Protein AF-A0A960KAM2-F1 (afdb_monomer)

Structure (mmCIF, N/CA/C/O backbone):
data_AF-A0A960KAM2-F1
#
_entry.id   AF-A0A960KAM2-F1
#
loop_
_atom_site.group_PDB
_atom_site.id
_atom_site.type_symbol
_atom_site.label_atom_id
_atom_site.label_alt_id
_atom_site.label_comp_id
_atom_site.label_asym_id
_atom_site.label_entity_id
_atom_site.label_seq_id
_atom_site.pdbx_PDB_ins_code
_atom_site.Cartn_x
_atom_site.Cartn_y
_atom_site.Cartn_z
_atom_site.occupancy
_atom_site.B_iso_or_equiv
_atom_site.auth_seq_id
_atom_site.auth_comp_id
_atom_site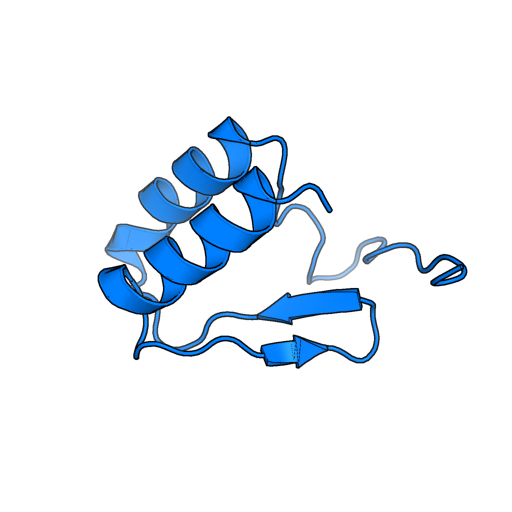.auth_asym_id
_atom_site.auth_atom_id
_atom_site.pdbx_PDB_model_num
ATOM 1 N N . MET A 1 1 ? 2.958 2.457 -12.755 1.00 92.56 1 MET A N 1
ATOM 2 C CA . MET A 1 1 ? 1.882 3.025 -11.922 1.00 92.56 1 MET A CA 1
ATOM 3 C C . MET A 1 1 ? 1.254 4.156 -12.707 1.00 92.56 1 MET A C 1
ATOM 5 O O . MET A 1 1 ? 2.004 5.005 -13.177 1.00 92.56 1 MET A O 1
ATOM 9 N N . THR A 1 2 ? -0.056 4.124 -12.926 1.00 97.94 2 THR A N 1
ATOM 10 C CA . THR A 1 2 ? -0.781 5.224 -13.585 1.00 97.94 2 THR A CA 1
ATOM 11 C C . THR A 1 2 ? -1.216 6.274 -12.550 1.00 97.94 2 THR A C 1
ATOM 13 O O . THR A 1 2 ? -1.187 5.969 -11.353 1.00 97.94 2 THR A O 1
ATOM 16 N N . PRO A 1 3 ? -1.601 7.497 -12.961 1.00 98.12 3 PRO A N 1
ATOM 17 C CA . PRO A 1 3 ? -2.141 8.498 -12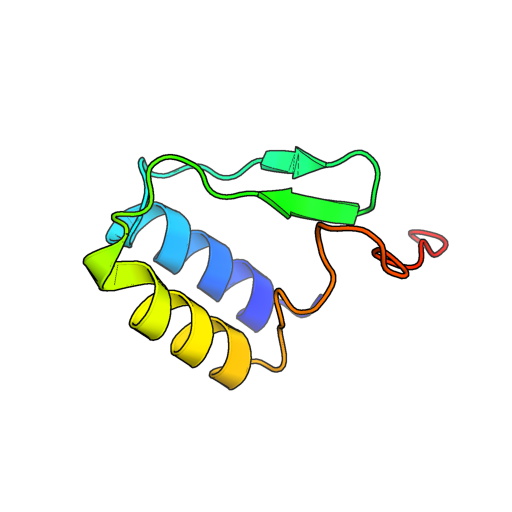.039 1.00 98.12 3 PRO A CA 1
ATOM 18 C C . PRO A 1 3 ? -3.342 7.977 -11.242 1.00 98.12 3 PRO A C 1
ATOM 20 O O . PRO A 1 3 ? -3.366 8.110 -10.025 1.00 98.12 3 PRO A O 1
ATOM 23 N N . GLU A 1 4 ? -4.258 7.258 -11.895 1.00 97.81 4 GLU A N 1
ATOM 24 C CA . GLU A 1 4 ? -5.472 6.720 -11.269 1.00 97.81 4 GLU A CA 1
ATOM 25 C C . GLU A 1 4 ? -5.145 5.711 -10.159 1.00 97.81 4 GLU A C 1
ATOM 27 O O . GLU A 1 4 ? -5.804 5.667 -9.122 1.00 97.81 4 GLU A O 1
ATOM 32 N N . GLN A 1 5 ? -4.094 4.907 -10.350 1.00 98.25 5 GLN A N 1
ATOM 33 C CA . GLN A 1 5 ? -3.611 3.981 -9.326 1.00 98.25 5 GLN A CA 1
ATOM 34 C C . GLN A 1 5 ? -3.033 4.719 -8.114 1.00 98.25 5 GLN A C 1
ATOM 36 O O . GLN A 1 5 ? -3.212 4.269 -6.984 1.00 98.25 5 GLN A O 1
ATOM 41 N N . LEU A 1 6 ? -2.331 5.834 -8.338 1.00 97.81 6 LEU A N 1
ATOM 42 C CA . LEU A 1 6 ? -1.761 6.638 -7.259 1.00 97.81 6 LEU A CA 1
ATOM 43 C C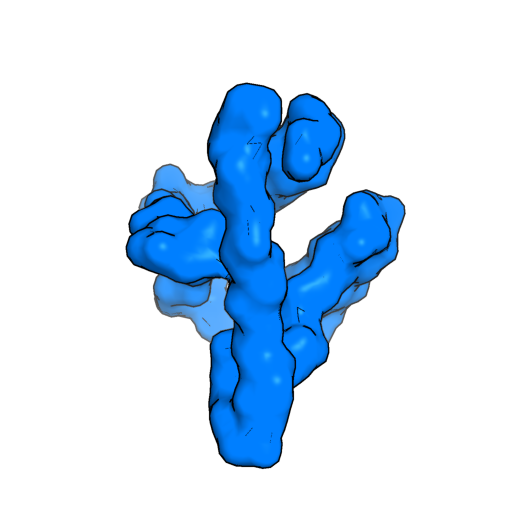 . LEU A 1 6 ? -2.843 7.410 -6.494 1.00 97.81 6 LEU A C 1
ATOM 45 O O . LEU A 1 6 ? -2.795 7.445 -5.265 1.00 97.81 6 LEU A O 1
ATOM 49 N N . ASP A 1 7 ? -3.840 7.947 -7.197 1.00 98.06 7 ASP A N 1
ATOM 50 C CA . ASP A 1 7 ? -5.001 8.602 -6.588 1.00 98.06 7 ASP A CA 1
ATOM 51 C C . ASP A 1 7 ? -5.773 7.628 -5.690 1.00 98.06 7 ASP A C 1
ATOM 53 O O . ASP A 1 7 ? -6.142 7.980 -4.567 1.00 98.06 7 ASP A O 1
ATOM 57 N N . LEU A 1 8 ? -5.932 6.369 -6.125 1.00 98.12 8 LEU A N 1
ATOM 58 C CA . LEU A 1 8 ? -6.534 5.338 -5.285 1.00 98.12 8 LEU A CA 1
ATOM 59 C C . LEU A 1 8 ? -5.728 5.107 -4.000 1.00 98.12 8 LEU A C 1
ATOM 61 O O . LEU A 1 8 ? -6.319 4.992 -2.933 1.00 98.12 8 LEU A O 1
ATOM 65 N N . PHE A 1 9 ? -4.394 5.066 -4.052 1.00 98.00 9 PHE A N 1
ATOM 66 C CA . PHE A 1 9 ? -3.597 4.941 -2.825 1.00 98.00 9 PHE A CA 1
ATOM 67 C C . PHE A 1 9 ? -3.798 6.120 -1.866 1.00 98.00 9 PHE A C 1
ATOM 69 O O . PHE A 1 9 ? -3.812 5.901 -0.655 1.00 98.00 9 PHE A O 1
ATOM 76 N N . GLY A 1 10 ? -3.976 7.339 -2.386 1.00 97.81 10 GLY A N 1
ATOM 77 C CA . GLY A 1 10 ? -4.343 8.507 -1.582 1.00 97.81 10 GLY A CA 1
ATOM 78 C C . GLY A 1 10 ? -5.691 8.313 -0.888 1.00 97.81 10 GLY A C 1
ATOM 79 O O . GLY A 1 10 ? -5.769 8.396 0.336 1.00 97.81 10 GLY A O 1
ATOM 80 N N . HIS A 1 11 ? -6.720 7.935 -1.653 1.00 98.06 11 HIS A N 1
ATOM 81 C CA . HIS A 1 11 ? -8.042 7.620 -1.108 1.00 98.06 11 HIS A CA 1
ATOM 82 C C . HIS A 1 11 ? -7.981 6.536 -0.022 1.00 98.06 11 HIS A C 1
ATOM 84 O O . HIS A 1 11 ? -8.536 6.708 1.063 1.00 98.06 11 HIS A O 1
ATOM 90 N N . LEU A 1 12 ? -7.262 5.440 -0.283 1.00 98.06 12 LEU A N 1
ATOM 91 C CA . LEU A 1 12 ? -7.149 4.330 0.656 1.00 98.06 12 LEU A CA 1
ATOM 92 C C . LEU A 1 12 ? -6.417 4.731 1.946 1.00 98.06 12 LEU A C 1
ATOM 94 O O . LEU A 1 12 ? -6.762 4.251 3.027 1.00 98.06 12 LEU A O 1
ATOM 98 N N . ALA A 1 13 ? -5.419 5.612 1.847 1.00 98.00 13 ALA A N 1
ATOM 99 C CA . ALA A 1 13 ? -4.699 6.121 3.006 1.00 98.00 13 ALA A CA 1
ATOM 100 C C . ALA A 1 13 ? -5.595 6.988 3.908 1.00 98.00 13 ALA A C 1
ATOM 102 O O . ALA A 1 13 ? -5.502 6.872 5.133 1.00 98.00 13 ALA A O 1
ATOM 103 N N . ASP A 1 14 ? -6.463 7.813 3.320 1.00 97.75 14 ASP A N 1
ATOM 104 C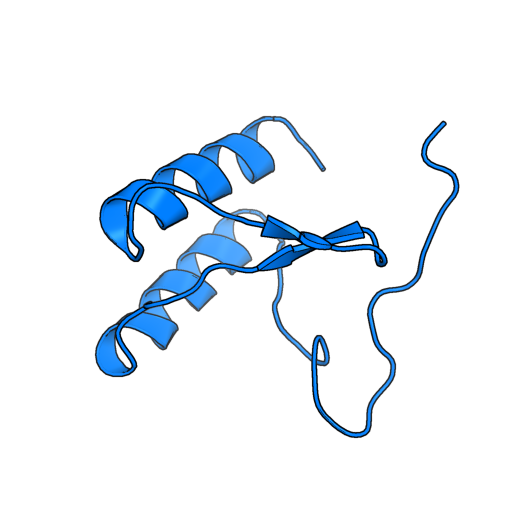 CA . ASP A 1 14 ? -7.390 8.683 4.051 1.00 97.75 14 ASP A CA 1
ATOM 105 C C . ASP A 1 14 ? -8.564 7.909 4.669 1.00 97.75 14 ASP A C 1
ATOM 107 O O . ASP A 1 14 ? -8.886 8.117 5.837 1.00 97.75 14 ASP A O 1
ATOM 111 N N . GLU A 1 15 ? -9.180 6.992 3.916 1.00 98.06 15 GLU A N 1
ATOM 112 C CA . GLU A 1 15 ? -10.389 6.268 4.344 1.00 98.06 15 GLU A CA 1
ATOM 113 C C . GLU A 1 15 ? -10.076 5.088 5.274 1.00 98.06 15 GLU A C 1
ATOM 115 O O . GLU A 1 15 ? -10.789 4.837 6.246 1.00 98.06 15 GLU A O 1
ATOM 120 N N . TYR A 1 16 ? -9.017 4.331 4.977 1.00 97.62 16 TYR A N 1
ATOM 121 C CA . TYR A 1 16 ? -8.746 3.055 5.645 1.00 97.62 16 TYR A CA 1
ATOM 122 C C . TYR A 1 16 ? -7.512 3.084 6.546 1.00 97.62 16 TYR A C 1
ATOM 124 O O . TYR A 1 16 ? -7.256 2.107 7.247 1.00 97.62 16 TYR A O 1
ATOM 132 N N . SER A 1 17 ? -6.728 4.162 6.535 1.00 96.38 17 SER A N 1
ATOM 133 C CA . SER A 1 17 ? -5.496 4.289 7.316 1.00 96.38 17 SER A CA 1
ATOM 134 C C . SER A 1 17 ? -5.476 5.616 8.088 1.00 96.38 17 SER A C 1
ATOM 136 O O . SER A 1 17 ? -6.477 6.023 8.670 1.00 96.38 17 SER A O 1
ATOM 138 N N . ARG A 1 18 ? -4.309 6.255 8.208 1.00 96.31 18 ARG A N 1
ATOM 139 C CA . ARG A 1 18 ? -4.091 7.495 8.967 1.00 96.31 18 ARG A CA 1
ATOM 140 C C . ARG A 1 18 ? -3.655 8.666 8.078 1.00 96.31 18 ARG A C 1
ATOM 142 O O . ARG A 1 18 ? -2.941 9.545 8.554 1.00 96.31 18 ARG A O 1
ATOM 149 N N . GLY A 1 19 ? -4.028 8.651 6.799 1.00 96.75 19 GLY A N 1
ATOM 150 C CA . GLY A 1 19 ? -3.704 9.698 5.824 1.00 96.75 19 GLY A CA 1
ATOM 151 C C . GLY A 1 19 ? -2.279 9.640 5.268 1.00 96.75 19 GLY A C 1
ATOM 152 O O . GLY A 1 19 ? -1.773 10.629 4.745 1.00 96.75 19 GLY A O 1
ATOM 153 N N . TRP A 1 20 ? -1.582 8.506 5.409 1.00 95.88 20 TRP A N 1
ATOM 154 C CA . TRP A 1 20 ? -0.252 8.320 4.825 1.00 95.88 20 TRP A CA 1
ATOM 155 C C . TRP A 1 20 ? 0.033 6.862 4.450 1.00 95.88 20 TRP A C 1
ATOM 157 O O . TRP A 1 20 ? -0.515 5.922 5.024 1.00 95.88 20 TRP A O 1
ATOM 167 N N . GLY A 1 21 ? 0.945 6.684 3.493 1.00 96.19 21 GLY A N 1
ATOM 168 C CA . GLY A 1 21 ? 1.472 5.391 3.061 1.00 96.19 21 GLY A CA 1
ATOM 169 C C . GLY A 1 21 ? 2.993 5.433 2.922 1.00 96.19 21 GLY A C 1
ATOM 170 O O . GLY A 1 21 ? 3.592 6.499 2.791 1.00 96.19 21 GLY A O 1
ATOM 171 N N . HIS A 1 22 ? 3.637 4.268 2.963 1.00 98.00 22 HIS A N 1
ATOM 172 C CA . HIS A 1 22 ? 5.093 4.154 2.865 1.00 98.00 22 HIS A CA 1
ATOM 173 C C . HIS A 1 22 ? 5.522 3.549 1.535 1.00 98.00 22 HIS A C 1
ATOM 175 O O . HIS A 1 22 ? 5.196 2.397 1.247 1.00 98.00 22 HIS A O 1
ATOM 181 N N . ILE A 1 23 ? 6.330 4.283 0.769 1.00 97.62 23 ILE A N 1
ATOM 182 C CA . ILE A 1 23 ? 7.067 3.705 -0.357 1.00 97.62 23 ILE A CA 1
ATOM 183 C C . ILE A 1 23 ? 8.211 2.862 0.203 1.00 97.62 23 ILE A C 1
ATOM 185 O O . ILE A 1 23 ? 8.989 3.300 1.049 1.00 97.62 23 ILE A O 1
ATOM 189 N N . THR A 1 24 ? 8.303 1.627 -0.269 1.00 98.00 24 THR A N 1
ATOM 190 C CA . THR A 1 24 ? 9.301 0.658 0.190 1.00 98.00 24 THR A CA 1
ATOM 191 C C . THR A 1 24 ? 10.517 0.622 -0.733 1.00 98.00 24 THR A C 1
ATOM 193 O O . THR A 1 24 ? 10.447 0.988 -1.906 1.00 98.00 24 THR A O 1
ATOM 196 N N . THR A 1 25 ? 11.622 0.057 -0.247 1.00 97.88 25 THR A N 1
ATOM 197 C CA . THR A 1 25 ? 12.842 -0.180 -1.044 1.00 97.88 25 THR A CA 1
ATOM 198 C C . THR A 1 25 ? 12.651 -1.162 -2.204 1.00 97.88 25 THR A C 1
ATOM 200 O O . THR A 1 25 ? 13.539 -1.301 -3.038 1.00 97.88 25 THR A O 1
ATOM 203 N N . ARG A 1 26 ? 11.497 -1.840 -2.278 1.00 98.00 26 ARG A N 1
ATOM 204 C CA . ARG A 1 26 ? 11.132 -2.776 -3.347 1.00 98.00 26 ARG A CA 1
ATOM 205 C C . ARG A 1 26 ? 10.000 -2.254 -4.231 1.00 98.00 26 ARG A C 1
ATOM 207 O O . ARG A 1 26 ? 9.238 -3.060 -4.747 1.00 98.00 26 ARG A O 1
ATOM 214 N N . GLN A 1 27 ? 9.860 -0.934 -4.377 1.00 97.56 27 GLN A N 1
ATOM 215 C CA . GLN A 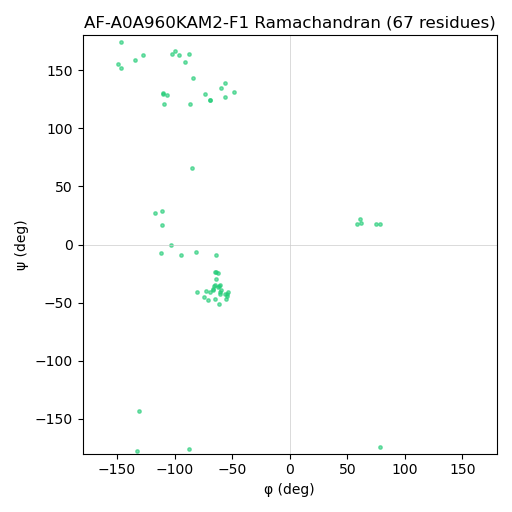1 27 ? 8.889 -0.291 -5.282 1.00 97.56 27 GLN A CA 1
ATOM 216 C C . GLN A 1 27 ? 7.402 -0.605 -4.977 1.00 97.56 27 GLN A C 1
ATOM 218 O O . GLN A 1 27 ? 6.551 -0.446 -5.844 1.00 97.56 27 GLN A O 1
ATOM 223 N N . ASN A 1 28 ? 7.076 -1.015 -3.744 1.00 97.88 28 ASN A N 1
ATOM 224 C CA . ASN A 1 28 ? 5.692 -1.167 -3.257 1.00 97.88 28 ASN A CA 1
ATOM 225 C C . ASN A 1 28 ? 5.250 0.032 -2.404 1.00 97.88 28 ASN A C 1
ATOM 227 O O . ASN A 1 28 ? 6.106 0.752 -1.884 1.00 97.88 28 ASN A O 1
ATOM 231 N N . ILE A 1 29 ? 3.940 0.135 -2.147 1.00 97.81 29 ILE A N 1
ATOM 232 C CA . ILE A 1 29 ? 3.340 1.000 -1.118 1.00 97.81 29 ILE A CA 1
ATOM 233 C C . ILE A 1 29 ? 2.783 0.128 0.020 1.00 97.81 29 ILE A C 1
ATOM 235 O O . ILE A 1 29 ? 2.067 -0.839 -0.232 1.00 97.81 29 ILE A O 1
ATOM 239 N N . GLN A 1 30 ? 3.114 0.456 1.271 1.00 97.81 30 GLN A N 1
ATOM 240 C CA . GLN A 1 30 ? 2.544 -0.169 2.470 1.00 97.81 30 GLN A CA 1
ATOM 241 C C . GLN A 1 30 ? 1.629 0.799 3.219 1.00 97.81 30 GLN A C 1
ATOM 243 O O . GLN A 1 30 ? 2.035 1.912 3.558 1.00 97.81 30 GLN A O 1
ATOM 248 N N . MET A 1 31 ? 0.422 0.331 3.534 1.00 97.06 31 MET A N 1
ATOM 249 C CA . MET A 1 31 ? -0.551 1.029 4.374 1.00 97.06 31 MET A CA 1
ATOM 250 C C . MET A 1 31 ? -0.629 0.339 5.734 1.00 97.06 31 MET A C 1
ATOM 252 O O . MET A 1 31 ? -0.787 -0.879 5.814 1.00 97.06 31 MET A O 1
ATOM 256 N N . HIS A 1 32 ? -0.49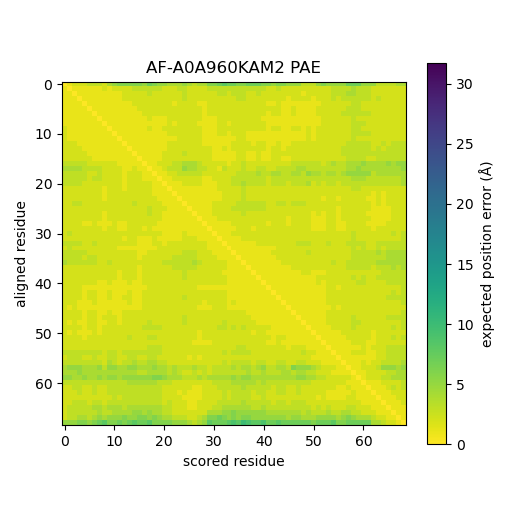9 1.120 6.802 1.00 96.94 32 HIS A N 1
ATOM 257 C CA . HIS A 1 32 ? -0.537 0.622 8.176 1.00 96.94 32 HIS A CA 1
ATOM 258 C C . HIS A 1 32 ? -1.898 0.920 8.808 1.00 96.94 32 HIS A C 1
ATOM 260 O O . HIS A 1 32 ? -2.635 1.770 8.321 1.00 96.94 32 HIS A O 1
ATOM 266 N N . TYR A 1 33 ? -2.227 0.259 9.919 1.00 97.12 33 TYR A N 1
ATOM 267 C CA . TYR A 1 33 ? -3.442 0.536 10.704 1.00 97.12 33 TYR A CA 1
ATOM 268 C C . TYR A 1 33 ? -4.777 0.316 9.973 1.00 97.12 33 TYR A C 1
ATOM 270 O O . TYR A 1 33 ? -5.799 0.805 10.444 1.00 97.12 33 TYR A O 1
ATOM 278 N N . VAL A 1 34 ? -4.780 -0.443 8.873 1.00 97.62 34 VAL A N 1
ATOM 279 C CA . VAL A 1 34 ? -6.019 -0.834 8.193 1.00 97.62 34 VAL A CA 1
ATOM 280 C C . VAL A 1 34 ? -6.794 -1.826 9.072 1.00 97.62 34 VAL A C 1
ATOM 282 O O . VAL A 1 34 ? -6.217 -2.855 9.440 1.00 97.62 34 VAL A O 1
ATOM 285 N N . PRO A 1 35 ? -8.069 -1.556 9.425 1.00 97.19 35 PRO A N 1
ATOM 286 C CA . PRO A 1 35 ? -8.880 -2.477 10.219 1.00 97.19 35 PRO A CA 1
ATOM 287 C C . PRO A 1 35 ? -9.040 -3.823 9.514 1.00 97.19 35 PRO A C 1
ATOM 289 O O . PRO A 1 35 ? -9.332 -3.867 8.317 1.00 97.19 35 PRO A O 1
ATOM 292 N N . LEU A 1 36 ? -8.879 -4.924 10.251 1.00 97.56 36 LEU A N 1
ATOM 293 C CA . LEU A 1 36 ? -8.885 -6.273 9.678 1.00 97.56 36 LEU A CA 1
ATOM 294 C C . LEU A 1 36 ? -10.209 -6.585 8.968 1.00 97.56 36 LEU A C 1
ATO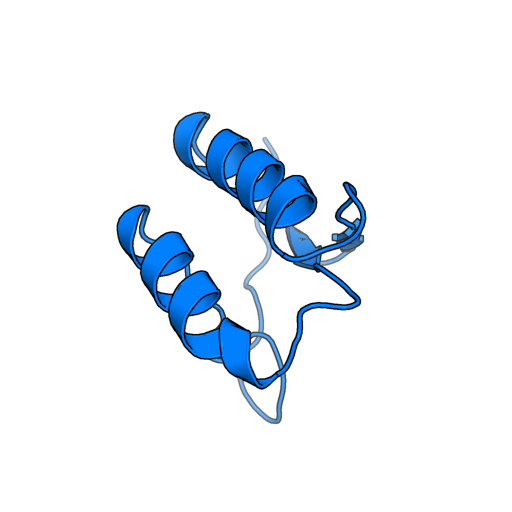M 296 O O . LEU A 1 36 ? -10.212 -7.171 7.888 1.00 97.56 36 LEU A O 1
ATOM 300 N N . GLU A 1 37 ? -11.328 -6.149 9.539 1.00 98.25 37 GLU A N 1
ATOM 301 C CA . GLU A 1 37 ? -12.666 -6.315 8.976 1.00 98.25 37 GLU A CA 1
ATOM 302 C C . GLU A 1 37 ? -12.873 -5.565 7.649 1.00 98.25 37 GLU A C 1
ATOM 304 O O . GLU A 1 37 ? -13.706 -5.977 6.846 1.00 98.25 37 GLU A O 1
ATOM 309 N N . ARG A 1 38 ? -12.087 -4.512 7.386 1.00 97.81 38 ARG A N 1
ATOM 310 C CA . ARG A 1 38 ? -12.157 -3.678 6.171 1.00 97.81 38 ARG A CA 1
ATOM 311 C C . ARG A 1 38 ? -11.178 -4.117 5.081 1.00 97.81 38 ARG A C 1
ATOM 313 O O . ARG A 1 38 ? -11.263 -3.649 3.948 1.00 97.81 38 ARG A O 1
ATOM 320 N N . ILE A 1 39 ? -10.261 -5.037 5.385 1.00 98.12 39 ILE A N 1
ATOM 321 C CA . ILE A 1 39 ? -9.261 -5.546 4.435 1.00 98.12 39 ILE A CA 1
ATOM 322 C C . ILE A 1 39 ? -9.881 -6.088 3.128 1.00 98.12 39 ILE A C 1
ATOM 324 O O . ILE A 1 39 ? -9.323 -5.806 2.063 1.00 98.12 39 ILE A O 1
ATOM 328 N N . PRO A 1 40 ? -11.012 -6.827 3.136 1.00 98.19 40 PRO A N 1
ATOM 329 C CA . PRO A 1 40 ? -11.639 -7.278 1.894 1.00 98.19 40 PRO A CA 1
ATOM 330 C C . PRO A 1 40 ? -12.067 -6.133 0.969 1.00 98.19 40 PRO A C 1
ATOM 332 O O . PRO A 1 40 ? -11.971 -6.281 -0.246 1.00 98.19 40 PRO A O 1
ATOM 335 N N . ASP A 1 41 ? -12.513 -5.002 1.517 1.00 98.25 41 ASP A N 1
ATOM 336 C CA . ASP A 1 41 ? -12.957 -3.844 0.733 1.00 98.25 41 ASP A CA 1
ATOM 337 C C . ASP A 1 41 ? -11.762 -3.165 0.061 1.00 98.25 41 ASP A C 1
ATOM 339 O O . ASP A 1 41 ? -11.748 -3.026 -1.162 1.00 98.25 41 ASP A O 1
ATOM 343 N N . VAL A 1 42 ? -10.689 -2.919 0.823 1.00 98.19 42 VAL A N 1
ATOM 344 C CA . VAL A 1 42 ? -9.412 -2.399 0.300 1.00 98.19 42 VAL A CA 1
ATOM 345 C C . VAL A 1 42 ? -8.876 -3.274 -0.836 1.00 98.19 42 VAL A C 1
ATOM 347 O O . VAL A 1 42 ? -8.443 -2.769 -1.869 1.00 98.19 42 VAL A O 1
ATOM 350 N N . MET A 1 43 ? -8.921 -4.602 -0.682 1.00 98.12 43 MET A N 1
ATOM 351 C CA . MET A 1 43 ? -8.466 -5.518 -1.732 1.00 98.12 43 MET A CA 1
ATOM 352 C C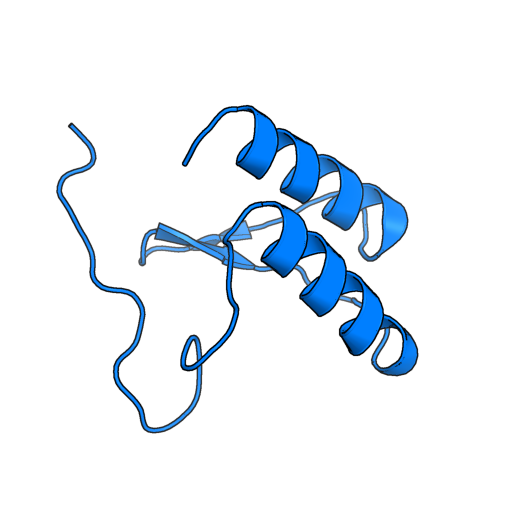 . MET A 1 43 ? -9.334 -5.458 -2.998 1.00 98.12 43 MET A C 1
ATOM 354 O O . MET A 1 43 ? -8.792 -5.573 -4.098 1.00 98.12 43 MET A O 1
ATOM 358 N N . ARG A 1 44 ? -10.655 -5.269 -2.873 1.00 98.44 44 ARG A N 1
ATOM 359 C CA . ARG A 1 44 ? -11.552 -5.107 -4.032 1.00 98.44 44 ARG A CA 1
ATOM 360 C C . ARG A 1 44 ? -11.312 -3.785 -4.751 1.00 98.44 44 ARG A C 1
ATOM 362 O O . ARG A 1 44 ? -11.289 -3.767 -5.979 1.00 98.44 44 ARG A O 1
ATOM 369 N N . GLU A 1 45 ? -11.092 -2.708 -4.009 1.00 98.25 45 GLU A N 1
ATOM 370 C CA . GLU A 1 45 ? -10.771 -1.405 -4.590 1.00 98.25 45 GLU A CA 1
ATOM 371 C C . GLU A 1 45 ? -9.430 -1.429 -5.324 1.00 98.25 45 GLU A C 1
ATOM 373 O O . GLU A 1 45 ? -9.369 -1.030 -6.485 1.00 98.25 45 GLU A O 1
ATOM 378 N N . LEU A 1 46 ? -8.376 -1.993 -4.723 1.00 98.19 46 LEU A N 1
ATOM 379 C CA . LEU A 1 46 ? -7.089 -2.188 -5.405 1.00 98.19 46 LEU A CA 1
ATOM 380 C C . LEU A 1 46 ? -7.253 -2.994 -6.702 1.00 98.19 46 LEU A C 1
ATOM 382 O O . LEU A 1 46 ? -6.697 -2.627 -7.741 1.00 98.19 46 LEU A O 1
ATOM 386 N N . ALA A 1 47 ? -8.058 -4.059 -6.668 1.00 98.25 47 ALA A N 1
ATOM 387 C CA . ALA A 1 47 ? -8.330 -4.873 -7.847 1.00 98.25 47 ALA A CA 1
ATOM 388 C C . ALA A 1 47 ? -9.061 -4.094 -8.956 1.00 98.25 47 ALA A C 1
ATOM 390 O O . ALA A 1 47 ? -8.831 -4.374 -10.133 1.00 98.25 47 ALA A O 1
ATOM 391 N N . SER A 1 48 ? -9.884 -3.094 -8.614 1.00 98.06 48 SER A N 1
ATOM 392 C CA . SER A 1 48 ? -10.616 -2.275 -9.594 1.00 98.06 48 SER A CA 1
ATOM 393 C C . SER A 1 48 ? -9.704 -1.483 -10.542 1.00 98.06 48 SER A C 1
ATOM 395 O O . SER A 1 48 ? -10.094 -1.201 -11.672 1.00 98.06 48 SER A O 1
ATOM 397 N N . VAL A 1 49 ? -8.464 -1.203 -10.121 1.00 97.81 49 VAL A N 1
ATOM 398 C CA . VAL A 1 49 ? -7.428 -0.521 -10.921 1.00 97.81 49 VAL A CA 1
ATOM 399 C C . VAL A 1 49 ? -6.273 -1.453 -11.318 1.00 97.81 49 VAL A C 1
ATOM 401 O O . VAL A 1 49 ? -5.187 -1.002 -11.696 1.00 97.81 49 VAL A O 1
ATOM 404 N N . GLY A 1 50 ? -6.482 -2.769 -11.220 1.00 97.69 50 GLY A N 1
ATOM 405 C CA . GLY A 1 50 ? -5.509 -3.789 -11.620 1.00 97.69 50 GLY A CA 1
ATOM 406 C C . GLY A 1 50 ? -4.324 -3.972 -10.665 1.00 97.69 50 GLY A C 1
ATOM 407 O O . GLY A 1 50 ? -3.312 -4.547 -11.065 1.00 97.69 50 GLY A O 1
ATOM 408 N N . LEU A 1 51 ? -4.419 -3.498 -9.419 1.00 98.06 51 LEU A N 1
ATOM 409 C CA . LEU A 1 51 ? -3.407 -3.723 -8.384 1.00 98.06 51 LEU A CA 1
ATOM 410 C C . LEU A 1 51 ? -3.719 -4.984 -7.565 1.00 98.06 51 LEU A C 1
ATOM 412 O O . LEU A 1 51 ? -4.858 -5.442 -7.485 1.00 98.06 51 LEU A O 1
ATOM 416 N N . THR A 1 52 ? -2.694 -5.566 -6.939 1.00 97.50 52 THR A N 1
ATOM 417 C CA . THR A 1 52 ? -2.842 -6.774 -6.116 1.00 97.50 52 THR A CA 1
ATOM 418 C C . THR A 1 52 ? -1.871 -6.792 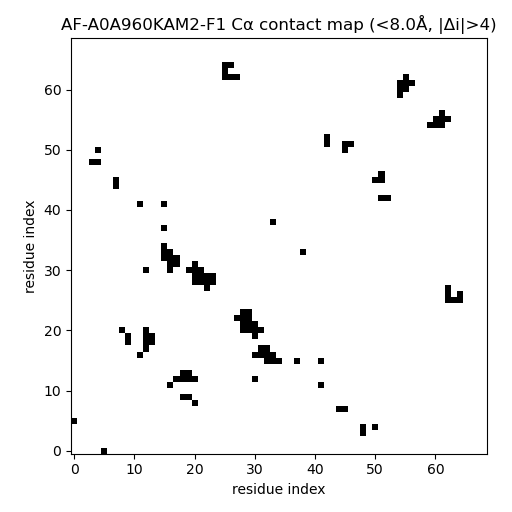-4.937 1.00 97.50 52 THR A C 1
ATOM 420 O O . THR A 1 52 ? -0.782 -6.228 -5.005 1.00 97.50 52 THR A O 1
ATOM 423 N N . THR A 1 53 ? -2.264 -7.470 -3.857 1.00 97.62 53 THR A N 1
ATOM 424 C CA . THR A 1 53 ? -1.420 -7.777 -2.687 1.00 97.62 53 THR A CA 1
ATOM 425 C C . THR A 1 53 ? -0.931 -9.227 -2.684 1.00 97.62 53 THR A C 1
ATOM 427 O O . THR A 1 53 ? -0.213 -9.646 -1.771 1.00 97.62 53 THR A O 1
ATOM 430 N N . ARG A 1 54 ? -1.326 -10.014 -3.694 1.00 97.25 54 ARG A N 1
ATOM 431 C CA . ARG A 1 54 ? -0.984 -11.430 -3.810 1.00 97.25 54 ARG A CA 1
ATOM 432 C C . ARG A 1 54 ? 0.531 -11.610 -3.780 1.00 97.25 54 ARG A C 1
ATOM 434 O O . ARG A 1 54 ? 1.245 -10.977 -4.547 1.00 97.25 54 ARG A O 1
ATOM 441 N N . GLU A 1 55 ? 0.995 -12.483 -2.886 1.00 97.69 55 GLU A N 1
ATOM 442 C CA . GLU A 1 55 ? 2.416 -12.842 -2.743 1.00 97.69 55 GLU A CA 1
ATOM 443 C C . GLU A 1 55 ? 3.340 -11.635 -2.440 1.00 97.69 55 GLU A C 1
ATOM 445 O O . GLU A 1 55 ? 4.564 -11.731 -2.504 1.00 97.69 55 GLU A O 1
ATOM 450 N N . ALA A 1 56 ? 2.783 -10.497 -1.993 1.00 96.81 56 ALA A N 1
ATOM 451 C CA . ALA A 1 56 ? 3.574 -9.363 -1.501 1.00 96.81 56 ALA A CA 1
ATOM 452 C C . ALA A 1 56 ? 4.379 -9.718 -0.228 1.00 96.81 56 ALA A C 1
ATOM 454 O O . ALA A 1 56 ? 5.428 -9.124 0.049 1.00 96.81 56 ALA A O 1
ATOM 455 N N . CYS A 1 57 ? 3.911 -10.729 0.510 1.00 96.38 57 CYS A N 1
ATOM 456 C CA . CYS A 1 57 ? 4.505 -11.308 1.715 1.00 96.38 57 CYS A CA 1
ATOM 457 C C . CYS A 1 57 ? 4.530 -12.850 1.629 1.00 96.38 57 CYS A C 1
ATOM 459 O O . CYS A 1 57 ? 4.116 -13.429 0.629 1.00 96.38 57 CYS A O 1
ATOM 461 N N . GLY A 1 58 ? 5.008 -13.516 2.688 1.00 96.88 58 GLY A N 1
ATOM 462 C CA . GLY A 1 58 ? 5.054 -14.983 2.783 1.00 96.88 58 GLY A CA 1
ATOM 463 C C . GLY A 1 58 ? 6.208 -15.637 2.015 1.00 96.88 58 GLY A C 1
ATOM 464 O O . GLY A 1 58 ? 7.076 -14.946 1.465 1.00 96.88 58 GLY A O 1
ATOM 465 N N . ASP A 1 59 ? 6.208 -16.970 1.991 1.00 97.50 59 ASP A N 1
ATOM 466 C CA . ASP A 1 59 ? 7.232 -17.809 1.350 1.00 97.50 59 ASP A CA 1
ATOM 467 C C . ASP A 1 59 ? 6.924 -17.992 -0.143 1.00 97.50 59 ASP A C 1
ATOM 469 O O . ASP A 1 59 ? 6.579 -19.072 -0.618 1.00 97.50 59 ASP A O 1
ATOM 473 N N . ALA A 1 60 ? 6.991 -16.882 -0.877 1.00 96.56 60 ALA A N 1
ATOM 474 C CA . ALA A 1 60 ? 6.666 -16.790 -2.296 1.00 96.56 60 ALA A CA 1
ATOM 475 C C . ALA A 1 60 ? 7.556 -15.758 -3.006 1.00 96.56 60 ALA A C 1
ATOM 477 O O . ALA A 1 60 ? 8.334 -15.028 -2.376 1.00 96.56 60 ALA A O 1
ATOM 478 N N . VAL A 1 61 ? 7.430 -15.679 -4.333 1.00 96.62 61 VAL A N 1
ATOM 479 C CA . VAL A 1 61 ? 8.105 -14.650 -5.129 1.00 96.62 61 VAL A CA 1
ATOM 480 C C . VAL A 1 61 ? 7.475 -13.293 -4.826 1.00 96.62 61 VAL A C 1
ATOM 482 O O . VAL A 1 61 ? 6.273 -13.101 -4.957 1.00 96.62 61 VAL A O 1
ATOM 485 N N . ARG A 1 62 ? 8.310 -12.342 -4.407 1.00 97.75 62 ARG A N 1
ATOM 486 C CA . ARG A 1 62 ? 7.890 -10.975 -4.065 1.00 97.75 62 ARG A CA 1
ATOM 487 C C . ARG A 1 62 ? 7.882 -10.073 -5.297 1.00 97.75 62 ARG A C 1
ATOM 489 O O . ARG A 1 62 ? 8.230 -10.502 -6.392 1.00 97.75 62 ARG A O 1
ATOM 496 N N . ASN A 1 63 ? 7.587 -8.787 -5.084 1.00 97.62 63 ASN A N 1
ATOM 497 C CA . ASN A 1 63 ? 7.632 -7.785 -6.147 1.00 97.62 63 ASN A CA 1
ATOM 498 C C . ASN A 1 63 ? 8.942 -7.847 -6.954 1.00 97.62 63 ASN A C 1
ATOM 500 O O . ASN A 1 63 ? 10.039 -7.880 -6.371 1.00 97.62 63 ASN A O 1
ATOM 504 N N . VAL A 1 64 ? 8.798 -7.853 -8.278 1.00 97.50 64 VAL A N 1
ATOM 505 C CA . VAL A 1 64 ? 9.893 -7.846 -9.251 1.00 97.50 64 VAL A CA 1
ATOM 506 C C . VAL A 1 64 ? 10.289 -6.396 -9.494 1.00 97.50 64 VAL A C 1
ATOM 508 O O . VAL A 1 64 ? 9.459 -5.585 -9.893 1.00 97.50 64 VAL A O 1
ATOM 511 N N . MET A 1 65 ? 11.550 -6.062 -9.225 1.00 97.75 65 MET A N 1
ATOM 512 C CA . MET A 1 65 ? 12.032 -4.689 -9.373 1.00 97.75 65 MET A CA 1
ATOM 513 C C . MET A 1 65 ? 12.431 -4.398 -10.819 1.00 97.75 65 MET A C 1
ATOM 515 O O . MET A 1 65 ? 13.002 -5.255 -11.494 1.00 97.75 65 MET A O 1
ATOM 519 N N . GLY A 1 66 ? 12.167 -3.173 -11.265 1.00 97.50 66 GLY A N 1
ATOM 520 C CA . GLY A 1 66 ? 12.552 -2.663 -12.580 1.00 97.50 66 GLY A CA 1
ATOM 521 C C . GLY A 1 66 ? 13.313 -1.343 -12.480 1.00 97.50 66 GLY A C 1
ATOM 522 O O . GLY A 1 66 ? 13.267 -0.664 -11.450 1.00 97.50 66 GLY A O 1
ATOM 523 N N . CYS A 1 67 ? 14.006 -0.969 -13.561 1.00 96.56 67 CYS A N 1
ATOM 524 C CA . CYS A 1 67 ? 14.549 0.383 -13.698 1.00 96.56 67 CYS A CA 1
ATOM 525 C C . CYS A 1 67 ? 13.409 1.403 -13.553 1.00 96.56 67 CYS A C 1
ATOM 527 O O . CYS A 1 67 ? 12.303 1.175 -14.036 1.00 96.56 67 CYS A O 1
ATOM 529 N N . HIS A 1 68 ? 13.665 2.501 -12.845 1.00 92.94 68 HIS A N 1
ATOM 530 C CA . HIS A 1 68 ? 12.670 3.554 -12.621 1.00 92.94 68 HIS A CA 1
ATOM 531 C C . HIS A 1 68 ? 12.552 4.533 -13.802 1.00 92.94 68 HIS A C 1
ATOM 533 O O . HIS A 1 68 ? 11.682 5.401 -13.772 1.00 92.94 68 HIS A O 1
ATOM 539 N N . LEU A 1 69 ? 13.437 4.393 -14.795 1.00 93.00 69 LEU A N 1
ATOM 540 C CA . LEU A 1 69 ? 13.495 5.154 -16.043 1.00 93.00 69 LEU A CA 1
ATOM 541 C C . LEU A 1 69 ? 13.241 4.226 -17.228 1.00 93.00 69 LEU A C 1
ATOM 543 O O . LEU A 1 69 ? 13.800 3.102 -17.193 1.00 93.00 69 LEU A O 1
#

Foldseek 3Di:
DDPVLVVLVQVCCVPFAVRDWDQDPLRDIHGPNGDPVCVVVNQVSCVVVPHHCPPCDDPDDHRDHDDPD

Nearest PDB structures (foldseek):
  1zj9-assembly2_B  TM=9.770E-01  e=1.608E-03  Mycobacterium tuberculosis H37Rv
  5h8v-assembly2_B  TM=9.222E-01  e=6.837E-03  Zea mays
  5h92-assembly2_B  TM=9.677E-01  e=2.907E-02  Zea mays
  3mm6-assembly1_E  TM=8.158E-01  e=1.629E-02  Archaeoglobus fulgidus
  2xsj-assembly1_E  TM=7.112E-01  e=1.236E-01  Desulfomicrobium norvegicum

Mean predicted aligned error: 2.15 Å

Sequence (69 aa):
MTPEQLDLFGHLADEYSRGWGHITTRQNIQMHYVPLERIPDVMRELASVGLTTREACGDAVRNVMGCHL

Radius of gyration: 12.27 Å; Cα contacts (8 Å, |Δi|>4): 61; chains: 1; bounding box: 28×28×27 Å

Solvent-accessible surface area (backbone atoms only — not comparable to full-atom values): 4436 Å² total; per-residue (Å²): 135,54,71,70,54,52,52,48,53,52,51,46,15,54,76,46,34,82,63,52,70,40,80,45,100,64,82,45,77,49,75,56,83,55,53,77,90,50,46,67,57,55,53,52,56,39,43,74,70,74,44,82,70,80,41,66,58,79,100,53,77,52,74,82,81,72,77,95,118

Secondary structure (DSSP, 8-state):
--HHHHHHHHHHHHHHSSS--EE-TTS-EE--S--GGGHHHHHHHHHHTT---TTSSSSS--PPP----

pLDDT: mean 97.4, std 1.14, range [92.56, 98.44]